Protein AF-A0A830FLG9-F1 (afdb_monomer_lite)

Organism: NCBI:txid1383812

Sequence (168 aa):
MTGTQNTTETTDESDDSVTLVVNLETLLSAMRRNARDKDTRQNYRLRFSRPLEGRVTASLHVHQQDTYWPNPATDPFTLVPEQLIEDDPSVLTEYPEPRQVRKAAKEVDGVEALDDVSDETLNECWDVHIEVWEGAVRKALKPEVDIHERSHGPNVKPRILPVEYTSE

Secondary structure (DSSP, 8-state):
------------------EEEEEHHHHHHHHHHHHHTTTSSEEEEEEEPSS--SEEE-EEEEEETT-----TTTSPEEE-GGGGB-SS--GGGSPPPHHHHHHHHHHHHT-SSGGG--HHHHHHHHHHHHHHHHHHHHHTB-SEEEE--S--STT---EEEEEEEE--

InterPro domains:
  IPR058322 Domain of unknown function DUF8009 [PF26033] (9-161)

Structure (mmCIF, N/CA/C/O backbone):
data_AF-A0A830FLG9-F1
#
_entry.id   AF-A0A830FLG9-F1
#
loop_
_atom_site.group_PDB
_atom_site.id
_atom_site.type_symbol
_atom_site.label_atom_id
_atom_site.label_alt_id
_atom_site.label_comp_id
_atom_site.label_asym_id
_atom_site.label_entity_id
_atom_site.label_seq_id
_atom_site.pdbx_PDB_ins_code
_atom_site.Cartn_x
_atom_site.Cartn_y
_atom_site.Cartn_z
_atom_site.occupancy
_atom_site.B_iso_or_equiv
_atom_site.auth_seq_id
_atom_site.auth_comp_id
_atom_site.auth_asym_id
_atom_site.auth_atom_id
_atom_site.pdbx_PDB_model_num
ATOM 1 N N . MET A 1 1 ? 13.234 -39.240 -50.574 1.00 39.72 1 MET A N 1
ATOM 2 C CA . MET A 1 1 ? 13.431 -37.796 -50.806 1.00 39.7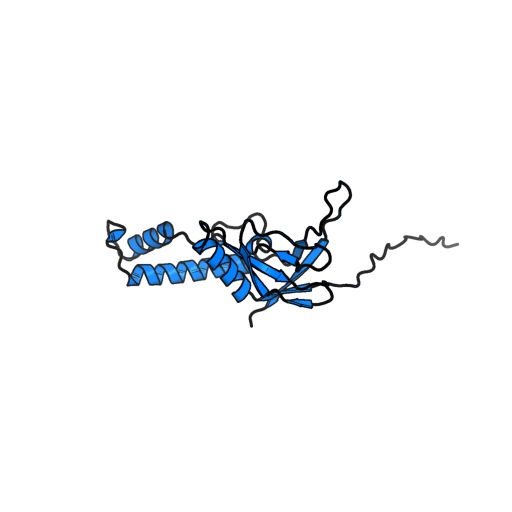2 1 MET A CA 1
ATOM 3 C C . MET A 1 1 ? 12.591 -37.064 -49.781 1.00 39.72 1 MET A C 1
ATOM 5 O O . MET A 1 1 ? 11.375 -37.035 -49.891 1.00 39.72 1 MET A O 1
ATOM 9 N N . THR A 1 2 ? 13.248 -36.644 -48.709 1.00 39.28 2 THR A N 1
ATOM 10 C CA . THR A 1 2 ? 12.700 -35.970 -47.532 1.00 39.28 2 THR A CA 1
ATOM 11 C C . THR A 1 2 ? 12.568 -34.480 -47.837 1.00 39.28 2 THR A C 1
ATOM 13 O O . THR A 1 2 ? 13.569 -33.813 -48.079 1.00 39.28 2 THR A O 1
ATOM 16 N N . GLY A 1 3 ? 11.332 -33.982 -47.897 1.00 36.25 3 GLY A N 1
ATOM 17 C CA . GLY A 1 3 ? 11.028 -32.563 -48.070 1.00 36.25 3 GLY A CA 1
ATOM 18 C C . GLY A 1 3 ? 10.879 -31.895 -46.709 1.00 36.25 3 GLY A C 1
ATOM 19 O O . GLY A 1 3 ? 9.900 -32.134 -46.010 1.00 36.25 3 GLY A O 1
ATOM 20 N N . THR A 1 4 ? 11.885 -31.111 -46.340 1.00 35.94 4 THR A N 1
ATOM 21 C CA . THR A 1 4 ? 11.994 -30.335 -45.103 1.00 35.94 4 THR A CA 1
ATOM 22 C C . THR A 1 4 ? 10.877 -29.293 -45.005 1.00 35.94 4 THR A C 1
ATOM 24 O O . THR A 1 4 ? 10.691 -28.485 -45.914 1.00 35.94 4 THR A O 1
ATOM 27 N N . GLN A 1 5 ? 10.141 -29.312 -43.894 1.00 39.09 5 GLN A N 1
ATOM 28 C CA . GLN A 1 5 ? 9.237 -28.238 -43.491 1.00 39.09 5 GLN A CA 1
ATOM 29 C C . GLN A 1 5 ? 10.084 -27.061 -42.993 1.00 39.09 5 GLN A C 1
ATOM 31 O O . GLN A 1 5 ? 10.724 -27.163 -41.951 1.00 39.09 5 GLN A O 1
ATOM 36 N N . ASN A 1 6 ? 10.094 -25.949 -43.729 1.00 37.31 6 ASN A N 1
ATOM 37 C CA . ASN A 1 6 ? 10.540 -24.665 -43.192 1.00 37.31 6 ASN A CA 1
ATOM 38 C C . ASN A 1 6 ? 9.375 -24.059 -42.406 1.00 37.31 6 ASN A C 1
ATOM 40 O O . ASN A 1 6 ? 8.604 -23.264 -42.941 1.00 37.31 6 ASN A O 1
ATOM 44 N N . THR A 1 7 ? 9.228 -24.461 -41.147 1.00 38.00 7 THR A N 1
ATOM 45 C CA . THR A 1 7 ? 8.481 -23.661 -40.177 1.00 38.00 7 THR A CA 1
ATOM 46 C C . THR A 1 7 ? 9.446 -22.592 -39.697 1.00 38.00 7 THR A C 1
ATOM 48 O O . THR A 1 7 ? 10.397 -22.884 -38.979 1.00 38.00 7 THR A O 1
ATOM 51 N N . THR A 1 8 ? 9.260 -21.368 -40.176 1.00 38.75 8 THR A N 1
ATOM 52 C CA . THR A 1 8 ? 9.955 -20.198 -39.648 1.00 38.75 8 THR A CA 1
ATOM 53 C C . THR A 1 8 ? 9.467 -19.997 -38.217 1.00 38.75 8 THR A C 1
ATOM 55 O O . THR A 1 8 ? 8.377 -19.475 -37.997 1.00 38.75 8 THR A O 1
ATOM 58 N N . GLU A 1 9 ? 10.240 -20.491 -37.251 1.00 35.03 9 GLU A N 1
ATOM 59 C CA . GLU A 1 9 ? 10.195 -20.011 -35.875 1.00 35.03 9 GLU A CA 1
ATOM 60 C C . GLU A 1 9 ? 10.535 -18.522 -35.927 1.00 35.03 9 GLU A C 1
ATOM 62 O O . GLU A 1 9 ? 11.671 -18.129 -36.192 1.00 35.03 9 GLU A O 1
ATOM 67 N N . THR A 1 10 ? 9.519 -17.680 -35.768 1.00 36.19 10 THR A N 1
ATOM 68 C CA . THR A 1 10 ? 9.722 -16.264 -35.491 1.00 36.19 10 THR A CA 1
ATOM 69 C C . THR A 1 10 ? 10.224 -16.181 -34.057 1.00 36.19 10 THR A C 1
ATOM 71 O O . THR A 1 10 ? 9.436 -16.133 -33.116 1.00 36.19 10 THR A O 1
ATOM 74 N N . THR A 1 11 ? 11.540 -16.251 -33.892 1.00 38.00 11 THR A N 1
ATOM 75 C CA . THR A 1 11 ? 12.218 -15.854 -32.663 1.00 38.00 11 THR A CA 1
ATOM 76 C C . THR A 1 11 ? 11.920 -14.370 -32.460 1.00 38.00 11 THR A C 1
ATOM 78 O O . THR A 1 11 ? 12.497 -13.526 -33.141 1.00 38.00 11 THR A O 1
ATOM 81 N N . ASP A 1 12 ? 10.960 -14.053 -31.591 1.00 40.22 12 ASP A N 1
ATOM 82 C CA . ASP A 1 12 ? 10.846 -12.721 -30.998 1.00 40.22 12 ASP A CA 1
ATOM 83 C C . ASP A 1 12 ? 12.095 -12.582 -30.113 1.00 40.22 12 ASP A C 1
ATOM 85 O O . ASP A 1 12 ? 12.176 -13.152 -29.025 1.00 40.22 12 ASP A O 1
ATOM 89 N N . GLU A 1 13 ? 13.138 -11.965 -30.669 1.00 40.88 13 GLU A N 1
ATOM 90 C CA . GLU A 1 13 ? 14.384 -11.642 -29.980 1.00 40.88 13 GLU A CA 1
ATOM 91 C C . GLU A 1 13 ? 14.054 -10.775 -28.756 1.00 40.88 13 GLU A C 1
ATOM 93 O O . GLU A 1 13 ? 13.832 -9.570 -28.860 1.00 40.88 13 GLU A O 1
ATOM 98 N N . SER A 1 14 ? 14.003 -11.375 -27.570 1.00 50.44 14 SER A N 1
ATOM 99 C CA . SER A 1 14 ? 14.165 -10.617 -26.336 1.00 50.44 14 SER A CA 1
ATOM 100 C C . SER A 1 14 ? 15.623 -10.172 -26.246 1.00 50.44 14 SER A C 1
ATOM 102 O O . SER A 1 14 ? 16.480 -11.050 -26.241 1.00 50.44 14 SER A O 1
ATOM 104 N N . ASP A 1 15 ? 15.917 -8.874 -26.130 1.00 48.62 15 ASP A N 1
ATOM 105 C CA . ASP A 1 15 ? 16.954 -8.416 -25.185 1.00 48.62 15 ASP A CA 1
ATOM 106 C C . ASP A 1 15 ? 17.040 -6.887 -25.062 1.00 48.62 15 ASP A C 1
ATOM 108 O O . ASP A 1 15 ? 17.900 -6.214 -25.616 1.00 48.62 15 ASP A O 1
ATOM 112 N N . ASP A 1 16 ? 16.103 -6.351 -24.288 1.00 53.25 16 ASP A N 1
ATOM 113 C CA . ASP A 1 16 ? 16.429 -5.533 -23.119 1.00 53.25 16 ASP A CA 1
ATOM 114 C C . ASP A 1 16 ? 15.398 -5.966 -22.074 1.00 53.25 16 ASP A C 1
ATOM 116 O O . ASP A 1 16 ? 14.300 -5.405 -21.995 1.00 53.25 16 ASP A O 1
ATOM 120 N N . SER A 1 17 ? 15.661 -7.073 -21.367 1.00 74.12 17 SER A N 1
ATOM 121 C CA . SER A 1 17 ? 14.707 -7.663 -20.417 1.00 74.12 17 SER A CA 1
ATOM 122 C C . SER A 1 17 ? 14.566 -6.763 -19.184 1.00 74.12 17 SER A C 1
ATOM 124 O O . SER A 1 17 ? 15.168 -6.990 -18.131 1.00 74.12 17 SER A O 1
ATOM 126 N N . VAL A 1 18 ? 13.809 -5.680 -19.333 1.00 88.25 18 VAL A N 1
ATOM 127 C CA . VAL A 1 18 ? 13.531 -4.746 -18.250 1.00 88.25 18 VAL A CA 1
ATOM 128 C C . VAL A 1 18 ? 12.740 -5.476 -17.179 1.00 88.25 18 VAL A C 1
ATOM 130 O O . VAL A 1 18 ? 11.668 -6.002 -17.454 1.00 88.25 18 VAL A O 1
ATOM 133 N N . THR A 1 19 ? 13.245 -5.466 -15.953 1.00 92.00 19 THR A N 1
ATOM 134 C CA . THR A 1 19 ? 12.525 -5.915 -14.761 1.00 92.00 19 THR A CA 1
ATOM 135 C C . THR A 1 19 ? 12.321 -4.723 -13.845 1.00 92.00 19 THR A C 1
ATOM 137 O O . THR A 1 19 ? 13.285 -4.062 -13.447 1.00 92.00 19 THR A O 1
ATOM 140 N N . LEU A 1 20 ? 11.067 -4.436 -13.509 1.00 92.88 20 LEU A N 1
ATOM 141 C CA . LEU A 1 20 ? 10.732 -3.393 -12.549 1.00 92.88 20 LEU A CA 1
ATOM 142 C C . LEU A 1 20 ? 10.885 -3.961 -11.140 1.00 92.88 20 LEU A C 1
ATOM 144 O O . LEU A 1 20 ? 10.172 -4.881 -10.762 1.00 92.88 20 LEU A O 1
ATOM 148 N N . VAL A 1 21 ? 11.808 -3.419 -10.354 1.00 95.06 21 VAL A N 1
ATOM 149 C 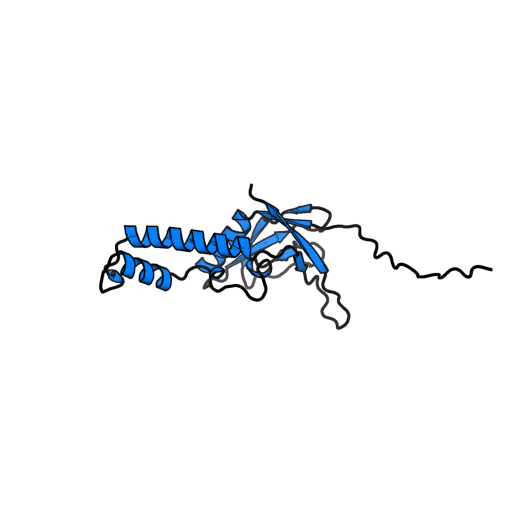CA . VAL A 1 21 ? 12.035 -3.857 -8.973 1.00 95.06 21 VAL A CA 1
ATOM 150 C C . VAL A 1 21 ? 11.263 -2.937 -8.035 1.00 95.06 21 VAL A C 1
ATOM 152 O O . VAL A 1 21 ? 11.497 -1.730 -8.010 1.00 95.06 21 VAL A O 1
ATOM 155 N N . VAL A 1 22 ? 10.337 -3.485 -7.256 1.00 95.69 22 VAL A N 1
ATOM 156 C CA . VAL A 1 22 ? 9.471 -2.732 -6.343 1.00 95.69 22 VAL A CA 1
ATOM 157 C C . VAL A 1 22 ? 9.688 -3.224 -4.919 1.00 95.69 22 VAL A C 1
ATOM 159 O O . VAL A 1 22 ? 9.376 -4.362 -4.583 1.00 95.69 22 VAL A O 1
ATOM 162 N N . ASN A 1 23 ? 10.184 -2.342 -4.053 1.00 95.06 23 ASN A N 1
ATOM 163 C CA . ASN A 1 23 ? 10.230 -2.611 -2.620 1.00 95.06 23 ASN A CA 1
ATOM 164 C C . ASN A 1 23 ? 8.794 -2.601 -2.051 1.00 95.06 23 ASN A C 1
ATOM 166 O O . ASN A 1 23 ? 8.048 -1.634 -2.245 1.00 95.06 23 ASN A O 1
ATOM 170 N N . LEU A 1 24 ? 8.410 -3.672 -1.350 1.00 94.94 24 LEU A N 1
ATOM 171 C CA . LEU A 1 24 ? 7.059 -3.855 -0.809 1.00 94.94 24 LEU A CA 1
ATOM 172 C C . LEU A 1 24 ? 6.672 -2.772 0.201 1.00 94.94 24 LEU A C 1
ATOM 174 O O . LEU A 1 24 ? 5.565 -2.243 0.137 1.00 94.94 24 LEU A O 1
ATOM 178 N N . GLU A 1 25 ? 7.585 -2.382 1.086 1.00 94.19 25 GLU A N 1
ATOM 179 C CA . GLU A 1 25 ? 7.338 -1.318 2.064 1.00 94.19 25 GLU A CA 1
ATOM 180 C C . GLU A 1 25 ? 7.133 0.037 1.385 1.00 94.19 25 GLU A C 1
ATOM 182 O O . GLU A 1 25 ? 6.305 0.844 1.815 1.00 94.19 25 GLU A O 1
ATOM 187 N N . THR A 1 26 ? 7.829 0.280 0.273 1.00 94.12 26 THR A N 1
ATOM 188 C CA . THR A 1 26 ? 7.625 1.475 -0.556 1.00 94.12 26 THR A CA 1
ATOM 189 C C . THR A 1 26 ? 6.245 1.469 -1.211 1.00 94.12 26 THR A C 1
ATOM 191 O O . THR A 1 26 ? 5.561 2.496 -1.190 1.00 94.12 26 THR A O 1
ATOM 194 N N . LEU A 1 27 ? 5.814 0.325 -1.750 1.00 94.94 27 LEU A N 1
ATOM 195 C CA . LEU A 1 27 ? 4.481 0.151 -2.328 1.00 94.94 27 LEU A CA 1
ATOM 196 C C . LEU A 1 27 ? 3.379 0.387 -1.285 1.00 94.94 27 LEU A C 1
ATOM 198 O O . LEU A 1 27 ? 2.514 1.243 -1.483 1.00 94.94 27 LEU A O 1
ATOM 202 N N . LEU A 1 28 ? 3.448 -0.314 -0.151 1.00 94.69 28 LEU A N 1
ATOM 203 C CA . LEU A 1 28 ? 2.484 -0.195 0.944 1.00 94.69 28 LEU A CA 1
ATOM 204 C C . LEU A 1 28 ? 2.458 1.227 1.511 1.00 94.69 28 LEU A C 1
ATOM 206 O O . LEU A 1 28 ? 1.388 1.785 1.756 1.00 94.69 28 LEU A O 1
ATOM 210 N N . SER A 1 29 ? 3.623 1.863 1.656 1.00 93.75 29 SER A N 1
ATOM 211 C CA . SER A 1 29 ? 3.718 3.264 2.074 1.00 93.75 29 SER A CA 1
ATOM 212 C C . SER A 1 29 ? 3.056 4.219 1.082 1.00 93.75 29 SER A C 1
ATOM 214 O O . SER A 1 29 ? 2.414 5.180 1.508 1.00 93.75 29 SER A O 1
ATOM 216 N N . ALA A 1 30 ? 3.192 3.982 -0.225 1.00 93.44 30 ALA A N 1
ATOM 217 C CA . ALA A 1 30 ? 2.531 4.792 -1.244 1.00 93.44 30 ALA A CA 1
ATOM 218 C C . ALA A 1 30 ? 1.006 4.667 -1.143 1.00 93.44 30 ALA A C 1
ATOM 220 O O . ALA A 1 30 ? 0.323 5.686 -1.053 1.00 93.44 30 ALA A O 1
ATOM 221 N N . MET A 1 31 ? 0.488 3.437 -1.065 1.00 94.38 31 MET A N 1
ATOM 222 C CA . MET A 1 31 ? -0.951 3.176 -0.934 1.00 94.38 31 MET A CA 1
ATOM 223 C C . MET A 1 31 ? -1.533 3.777 0.353 1.00 94.38 31 MET A C 1
ATOM 225 O O . MET A 1 31 ? -2.543 4.476 0.305 1.00 94.38 31 MET A O 1
ATOM 229 N N . ARG A 1 32 ? -0.854 3.607 1.499 1.00 93.19 32 ARG A N 1
ATOM 230 C CA . ARG A 1 32 ? -1.233 4.235 2.781 1.00 93.19 32 ARG A CA 1
ATOM 231 C C . ARG A 1 32 ? -1.382 5.744 2.661 1.00 93.19 32 ARG A C 1
ATOM 233 O O . ARG A 1 32 ? -2.352 6.328 3.140 1.00 93.19 32 ARG A O 1
ATOM 240 N N . ARG A 1 33 ? -0.393 6.392 2.045 1.00 92.12 33 ARG A N 1
ATOM 241 C CA . ARG A 1 33 ? -0.384 7.848 1.903 1.00 92.12 33 ARG A CA 1
ATOM 242 C C . ARG A 1 33 ? -1.430 8.322 0.900 1.00 92.12 33 ARG A C 1
ATOM 244 O O . ARG A 1 33 ? -2.064 9.331 1.172 1.00 92.12 33 ARG A O 1
ATOM 251 N N . ASN A 1 34 ? -1.669 7.579 -0.181 1.00 91.31 34 ASN A N 1
ATOM 252 C CA . ASN A 1 34 ? -2.771 7.850 -1.108 1.00 91.31 34 ASN A CA 1
ATOM 253 C C . ASN A 1 34 ? -4.130 7.776 -0.407 1.00 91.31 34 ASN A C 1
ATOM 255 O O . ASN A 1 34 ? -4.950 8.668 -0.586 1.00 91.31 34 ASN A O 1
ATOM 259 N N . ALA A 1 35 ? -4.354 6.767 0.437 1.00 90.06 35 ALA A N 1
ATOM 260 C CA . ALA A 1 35 ? -5.594 6.648 1.197 1.00 90.06 35 ALA A CA 1
ATOM 261 C C . ALA A 1 35 ? -5.765 7.780 2.226 1.00 90.06 35 ALA A C 1
ATOM 263 O O . ALA A 1 35 ? -6.854 8.342 2.355 1.00 90.06 35 ALA A O 1
ATOM 264 N N . ARG A 1 36 ? -4.687 8.148 2.934 1.00 88.69 36 ARG A N 1
ATOM 265 C CA . ARG A 1 36 ? -4.688 9.251 3.911 1.00 88.69 36 ARG A CA 1
ATOM 266 C C . ARG A 1 36 ? -4.921 10.610 3.252 1.00 88.69 36 ARG A C 1
ATOM 268 O O . ARG A 1 36 ? -5.683 11.421 3.767 1.00 88.69 36 ARG A O 1
ATOM 275 N N . ASP A 1 37 ? -4.260 10.845 2.125 1.00 88.50 37 ASP A N 1
ATOM 276 C CA . ASP A 1 37 ? -4.214 12.134 1.443 1.00 88.50 37 ASP A CA 1
ATOM 277 C C . ASP A 1 37 ? -5.185 12.167 0.239 1.00 88.50 37 ASP A C 1
ATOM 279 O O . ASP A 1 37 ? -5.032 13.007 -0.649 1.00 88.50 37 ASP A O 1
ATOM 283 N N . LYS A 1 38 ? -6.203 11.287 0.215 1.00 85.19 38 LYS A N 1
ATOM 284 C CA . LYS A 1 38 ? -7.146 11.095 -0.909 1.00 85.19 38 LYS A CA 1
ATOM 285 C C . LYS A 1 38 ? -7.894 12.360 -1.337 1.00 85.19 38 LYS A C 1
ATOM 287 O O . LYS A 1 38 ? -8.230 12.516 -2.506 1.00 85.19 38 LYS A O 1
ATOM 292 N N . ASP A 1 39 ? -8.134 13.266 -0.389 1.00 86.06 39 ASP A N 1
ATOM 293 C CA . ASP A 1 39 ? -8.832 14.539 -0.609 1.00 86.06 39 ASP A CA 1
ATOM 294 C C . ASP A 1 39 ? -7.861 15.690 -0.940 1.00 86.06 39 ASP A C 1
ATOM 296 O O . ASP A 1 39 ? -8.259 16.845 -1.110 1.00 86.06 39 ASP A O 1
ATOM 300 N N . THR A 1 40 ? -6.563 15.396 -1.017 1.00 84.81 40 THR A N 1
ATOM 301 C CA . THR A 1 40 ? -5.529 16.361 -1.382 1.00 84.81 40 THR A CA 1
ATOM 302 C C . THR A 1 40 ? -5.211 16.284 -2.874 1.00 84.81 40 THR A C 1
ATOM 304 O O . THR A 1 40 ? -5.507 15.317 -3.568 1.00 84.81 40 THR A O 1
ATOM 307 N N . ARG A 1 41 ? -4.51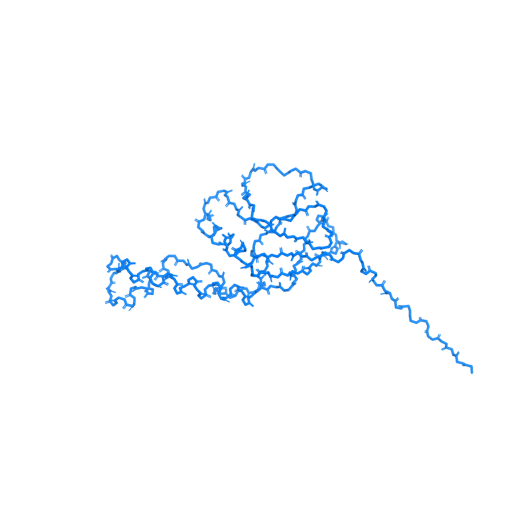9 17.306 -3.386 1.00 79.75 41 ARG A N 1
ATOM 308 C CA . ARG A 1 41 ? -3.958 17.291 -4.748 1.00 79.75 41 ARG A CA 1
ATOM 309 C C . ARG A 1 41 ? -2.639 16.514 -4.853 1.00 79.75 41 ARG A C 1
ATOM 311 O O . ARG A 1 41 ? -1.947 16.635 -5.864 1.00 79.75 41 ARG A O 1
ATOM 318 N N . GLN A 1 42 ? -2.246 15.768 -3.822 1.00 83.25 42 GLN A N 1
ATOM 319 C CA . GLN A 1 42 ? -1.004 14.999 -3.790 1.00 83.25 42 GLN A CA 1
ATOM 320 C C . GLN A 1 42 ? -1.300 13.520 -4.027 1.00 83.25 42 GLN A C 1
ATOM 322 O O . GLN A 1 42 ? -2.200 12.954 -3.425 1.00 83.25 42 GLN A O 1
ATOM 327 N N . ASN A 1 43 ? -0.531 12.899 -4.917 1.00 86.12 43 ASN A N 1
ATOM 328 C CA . ASN A 1 43 ? -0.606 11.471 -5.202 1.00 86.12 43 ASN A CA 1
ATOM 329 C C . ASN A 1 43 ? 0.793 10.873 -5.112 1.00 86.12 43 ASN A C 1
ATOM 331 O O . ASN A 1 43 ? 1.737 11.383 -5.711 1.00 86.12 43 ASN A O 1
ATOM 335 N N . TYR A 1 44 ? 0.931 9.774 -4.396 1.00 90.62 44 TYR A N 1
ATOM 336 C CA . TYR A 1 44 ? 2.173 9.042 -4.240 1.00 90.62 44 TYR A CA 1
ATOM 337 C C . TYR A 1 44 ? 2.244 7.963 -5.319 1.00 90.62 44 TYR A C 1
ATOM 339 O O . TYR A 1 44 ? 1.336 7.146 -5.479 1.00 90.62 44 TYR A O 1
ATOM 347 N N . ARG A 1 45 ? 3.322 8.001 -6.099 1.00 91.38 45 ARG A N 1
ATOM 348 C CA . ARG A 1 45 ? 3.563 7.134 -7.254 1.00 91.38 45 ARG A CA 1
ATOM 349 C C . ARG A 1 45 ? 4.896 6.416 -7.124 1.00 91.38 45 ARG A C 1
ATOM 351 O O . ARG A 1 45 ? 5.815 6.910 -6.470 1.00 91.38 45 ARG A O 1
ATOM 358 N N . LEU A 1 46 ? 5.009 5.282 -7.802 1.00 91.88 46 LEU A N 1
ATOM 359 C CA . LEU A 1 46 ? 6.263 4.557 -7.962 1.00 91.88 46 LEU A CA 1
ATOM 360 C C . LEU A 1 46 ? 6.994 5.106 -9.180 1.00 91.88 46 LEU A C 1
ATOM 362 O O . LEU A 1 46 ? 6.471 5.051 -10.288 1.00 91.88 46 LEU A O 1
ATOM 366 N N . ARG A 1 47 ? 8.182 5.670 -8.976 1.00 91.00 47 ARG A N 1
ATOM 367 C CA . ARG A 1 47 ? 8.994 6.295 -10.021 1.00 91.00 47 ARG A CA 1
ATOM 368 C C . ARG A 1 47 ? 10.179 5.414 -10.389 1.00 91.00 47 ARG A C 1
ATOM 370 O O . ARG A 1 47 ? 10.989 5.084 -9.527 1.00 91.00 47 ARG A O 1
ATOM 377 N N . PHE A 1 48 ? 10.320 5.153 -11.680 1.00 89.00 48 PHE A N 1
ATOM 378 C CA . PHE A 1 48 ? 11.411 4.414 -12.301 1.00 89.00 48 PHE A CA 1
ATOM 379 C C . PHE A 1 48 ? 12.235 5.366 -13.169 1.00 89.00 48 PHE A C 1
ATOM 381 O O . PHE A 1 48 ? 11.697 6.110 -13.997 1.00 89.00 48 PHE A O 1
ATOM 388 N N . SER A 1 49 ? 13.546 5.377 -12.959 1.00 84.94 49 SER A N 1
ATOM 389 C CA . SER A 1 49 ? 14.462 6.202 -13.750 1.00 84.94 49 SER A CA 1
ATOM 390 C C . SER A 1 49 ? 14.568 5.673 -15.182 1.00 84.94 49 SER A C 1
ATOM 392 O O . SER A 1 49 ? 14.533 4.467 -15.401 1.00 84.94 49 SER A O 1
ATOM 394 N N . ARG A 1 50 ? 14.687 6.583 -16.154 1.00 80.62 50 ARG A N 1
ATOM 395 C CA . ARG A 1 50 ? 14.991 6.255 -17.555 1.00 80.62 50 ARG A CA 1
ATOM 396 C C . ARG A 1 50 ? 16.511 6.281 -17.795 1.00 80.62 50 ARG A C 1
ATOM 398 O O . ARG A 1 50 ? 17.191 7.045 -17.104 1.00 80.62 50 ARG A O 1
ATOM 405 N N . PRO A 1 51 ? 17.021 5.553 -18.807 1.00 80.19 51 PRO A N 1
ATOM 406 C CA . PRO A 1 51 ? 16.309 4.585 -19.654 1.00 80.19 51 PRO A CA 1
ATOM 407 C C . PRO A 1 51 ? 15.880 3.338 -18.865 1.00 80.19 51 PRO A C 1
ATOM 409 O O . PRO A 1 51 ? 16.426 3.049 -17.805 1.00 80.19 51 PRO A O 1
ATOM 412 N N . LEU A 1 52 ? 14.843 2.645 -19.348 1.00 81.44 52 LEU A N 1
ATOM 413 C CA . LEU A 1 52 ? 14.426 1.373 -18.758 1.00 81.44 52 LEU A CA 1
ATOM 414 C C . LEU A 1 52 ? 15.278 0.267 -19.381 1.00 81.44 52 LEU A C 1
ATOM 416 O O . LEU A 1 52 ? 14.968 -0.178 -20.482 1.00 81.44 52 LEU A O 1
ATOM 420 N N . GLU A 1 53 ? 16.339 -0.130 -18.684 1.00 83.56 53 GLU A N 1
ATOM 421 C CA . GLU A 1 53 ? 17.304 -1.151 -19.107 1.00 83.56 53 GLU A CA 1
ATOM 422 C C . GLU A 1 53 ? 17.645 -2.043 -17.904 1.00 83.56 53 GLU A C 1
ATOM 424 O O . GLU A 1 53 ? 17.878 -1.550 -16.796 1.00 83.56 53 GLU A O 1
ATOM 429 N N . GLY A 1 54 ? 17.652 -3.364 -18.097 1.00 88.00 54 GLY A N 1
ATOM 430 C CA . GLY A 1 54 ? 17.939 -4.325 -17.029 1.00 88.00 54 GLY A CA 1
ATOM 431 C C . GLY A 1 54 ? 16.988 -4.211 -15.828 1.00 88.00 54 GLY A C 1
ATOM 432 O O . GLY A 1 54 ? 15.770 -4.226 -15.974 1.00 88.00 54 GLY A O 1
ATOM 433 N N . ARG A 1 55 ? 17.531 -4.127 -14.609 1.00 91.25 55 ARG A N 1
ATOM 434 C CA . ARG A 1 55 ? 16.740 -4.052 -13.367 1.00 91.25 55 ARG A CA 1
ATOM 435 C C . ARG A 1 55 ? 16.585 -2.604 -12.922 1.00 91.25 55 ARG A C 1
ATOM 437 O O . ARG A 1 55 ? 17.574 -1.965 -12.568 1.00 91.25 55 ARG A O 1
ATOM 444 N N . VAL A 1 56 ? 15.352 -2.107 -12.879 1.00 90.94 56 VAL A N 1
ATOM 445 C CA . VAL A 1 56 ? 15.067 -0.711 -12.527 1.00 90.94 56 VAL A CA 1
ATOM 446 C C . VAL A 1 56 ? 14.257 -0.648 -11.243 1.00 90.94 56 VAL A C 1
ATOM 448 O O . VAL A 1 56 ? 13.096 -1.049 -11.211 1.00 90.94 56 VAL A O 1
ATOM 451 N N . THR A 1 57 ? 14.862 -0.115 -10.184 1.00 92.06 57 THR A N 1
ATOM 452 C CA . THR A 1 57 ? 14.218 -0.003 -8.873 1.00 92.06 57 THR A CA 1
ATOM 453 C C . THR A 1 57 ? 13.296 1.208 -8.792 1.00 92.06 57 THR A C 1
ATOM 455 O O . THR A 1 57 ? 13.668 2.325 -9.164 1.00 92.06 57 THR A O 1
ATOM 458 N N . ALA A 1 58 ? 12.092 0.987 -8.275 1.00 92.38 58 ALA A N 1
ATOM 459 C CA . ALA A 1 58 ? 11.128 2.030 -7.981 1.00 92.38 58 ALA A CA 1
ATOM 460 C C . ALA A 1 58 ? 11.557 2.861 -6.767 1.00 92.38 58 ALA A C 1
ATOM 462 O O . ALA A 1 58 ? 12.045 2.349 -5.763 1.00 92.38 58 ALA A O 1
ATOM 463 N N . SER A 1 59 ? 11.282 4.159 -6.837 1.00 90.25 59 SER A N 1
ATOM 464 C CA . SER A 1 59 ? 11.381 5.092 -5.715 1.00 90.25 59 SER A CA 1
ATOM 465 C C . SER A 1 59 ? 10.032 5.756 -5.457 1.00 90.25 59 SER A C 1
ATOM 467 O O . SER A 1 59 ? 9.235 5.943 -6.379 1.00 90.25 59 SER A O 1
ATOM 469 N N . LEU A 1 60 ? 9.763 6.129 -4.205 1.00 89.88 60 LEU A N 1
ATOM 470 C CA . LEU A 1 60 ? 8.550 6.867 -3.864 1.00 89.88 60 LEU A CA 1
ATOM 471 C C . LEU A 1 60 ? 8.635 8.297 -4.405 1.00 89.88 60 LEU A C 1
ATOM 473 O O . LEU A 1 60 ? 9.554 9.044 -4.069 1.00 89.88 60 LEU A O 1
ATOM 477 N N . HIS A 1 61 ? 7.651 8.704 -5.197 1.00 88.62 61 HIS A N 1
ATOM 478 C CA . HIS A 1 61 ? 7.569 10.049 -5.750 1.00 88.62 61 HIS A CA 1
ATOM 479 C C . HIS A 1 61 ? 6.224 10.697 -5.430 1.00 88.62 61 HIS A C 1
ATOM 481 O O . HIS A 1 61 ? 5.174 10.081 -5.592 1.00 88.62 61 HIS A O 1
ATOM 487 N N . VAL A 1 62 ? 6.259 11.959 -4.999 1.00 86.06 62 VAL A N 1
ATOM 488 C CA . VAL A 1 62 ? 5.055 12.762 -4.768 1.00 86.06 62 VAL A CA 1
ATOM 489 C C . VAL A 1 62 ? 4.726 13.524 -6.041 1.00 86.06 62 VAL A C 1
ATOM 491 O O . VAL A 1 62 ? 5.478 14.398 -6.468 1.00 86.06 62 VAL A O 1
ATOM 494 N N . HIS A 1 63 ? 3.587 13.194 -6.628 1.00 80.62 63 HIS A N 1
ATOM 495 C CA . HIS A 1 63 ? 3.006 13.879 -7.763 1.00 80.62 63 HIS A CA 1
ATOM 496 C C . HIS A 1 63 ? 1.969 14.901 -7.291 1.00 80.62 63 HIS A C 1
ATOM 498 O O . HIS A 1 63 ? 0.991 14.543 -6.634 1.00 80.62 63 HIS A O 1
ATOM 504 N N . GLN A 1 64 ? 2.153 16.167 -7.658 1.00 76.94 64 GLN A N 1
ATOM 505 C CA . GLN A 1 64 ? 1.181 17.223 -7.394 1.00 76.94 64 GLN A CA 1
ATOM 506 C C . GLN A 1 64 ? 0.303 17.433 -8.632 1.00 76.94 64 GLN A C 1
ATOM 508 O O . GLN A 1 64 ? 0.810 17.720 -9.717 1.00 76.94 64 GLN A O 1
ATOM 513 N N . GLN A 1 65 ? -1.016 17.298 -8.480 1.00 66.88 65 GLN A N 1
ATOM 514 C CA . GLN A 1 65 ? -1.962 17.619 -9.552 1.00 66.88 65 GLN A CA 1
ATOM 515 C C . GLN A 1 65 ? -1.776 19.076 -10.005 1.00 66.88 65 GLN A C 1
ATOM 517 O O . GLN A 1 65 ? -1.435 19.943 -9.200 1.00 66.88 65 GLN A O 1
ATOM 522 N N . ASP A 1 66 ? -1.987 19.323 -11.298 1.00 63.75 66 ASP A N 1
ATOM 523 C CA . ASP A 1 66 ? -1.800 20.616 -11.978 1.00 63.75 66 ASP A CA 1
ATOM 524 C C . ASP A 1 66 ? -0.340 21.077 -12.163 1.00 63.75 66 ASP A C 1
ATOM 526 O O . ASP A 1 66 ? -0.100 22.203 -12.606 1.00 63.75 66 ASP A O 1
ATOM 530 N N . THR A 1 67 ? 0.652 20.221 -11.889 1.00 64.31 67 THR A N 1
ATOM 531 C CA . THR A 1 67 ? 2.045 20.490 -12.283 1.00 64.31 67 THR A CA 1
ATOM 532 C C . THR A 1 67 ? 2.324 19.983 -13.700 1.00 64.31 67 THR A C 1
ATOM 534 O O . THR A 1 67 ? 1.927 18.884 -14.085 1.00 64.31 67 THR A O 1
ATOM 537 N N . TYR A 1 68 ? 2.955 20.834 -14.517 1.00 54.00 68 TYR A N 1
ATOM 538 C CA . TYR A 1 68 ? 3.262 20.561 -15.924 1.00 54.00 68 TYR A CA 1
ATOM 539 C C . TYR A 1 68 ? 4.151 19.318 -16.072 1.00 54.00 68 TYR A C 1
ATOM 541 O O . TYR A 1 68 ? 5.161 19.201 -15.381 1.00 54.00 68 TYR A O 1
ATOM 549 N N . TRP A 1 69 ? 3.795 18.428 -17.003 1.00 51.12 69 TRP A N 1
ATOM 550 C CA . TRP A 1 69 ? 4.578 17.241 -17.360 1.00 51.12 69 TRP A CA 1
ATOM 551 C C . TRP A 1 69 ? 5.693 17.625 -18.349 1.00 51.12 69 TRP A C 1
ATOM 553 O O . TRP A 1 69 ? 5.369 18.050 -19.464 1.00 51.12 69 TRP A O 1
ATOM 563 N N . PRO A 1 70 ? 6.987 17.508 -17.994 1.00 55.91 70 PRO A N 1
ATOM 564 C CA . PRO A 1 70 ? 8.072 17.703 -18.946 1.00 55.91 70 PRO A CA 1
ATOM 565 C C . PRO A 1 70 ? 8.208 16.525 -19.941 1.00 55.91 70 PRO A C 1
ATOM 567 O O . PRO A 1 70 ? 7.287 15.738 -20.183 1.00 55.91 70 PRO A O 1
ATOM 570 N N . ASN A 1 71 ? 9.319 16.512 -20.675 1.00 50.25 71 ASN A N 1
ATOM 571 C CA . ASN A 1 71 ? 9.506 15.763 -21.910 1.00 50.25 71 ASN A CA 1
ATOM 572 C C . ASN A 1 71 ? 9.443 14.221 -21.723 1.00 50.25 71 ASN A C 1
ATOM 574 O O . ASN A 1 71 ? 10.305 13.664 -21.047 1.00 50.25 71 ASN A O 1
ATOM 578 N N . PRO A 1 72 ? 8.539 13.494 -22.420 1.00 55.53 72 PRO A N 1
ATOM 579 C CA . PRO A 1 72 ? 8.434 12.022 -22.391 1.00 55.53 72 PRO A CA 1
ATOM 580 C C . PRO A 1 72 ? 9.724 11.227 -22.511 1.00 55.53 72 PRO A C 1
ATOM 582 O O . PRO A 1 72 ? 9.807 10.126 -21.979 1.00 55.53 72 PRO A O 1
ATOM 585 N N . ALA A 1 73 ? 10.647 11.716 -23.339 1.00 53.03 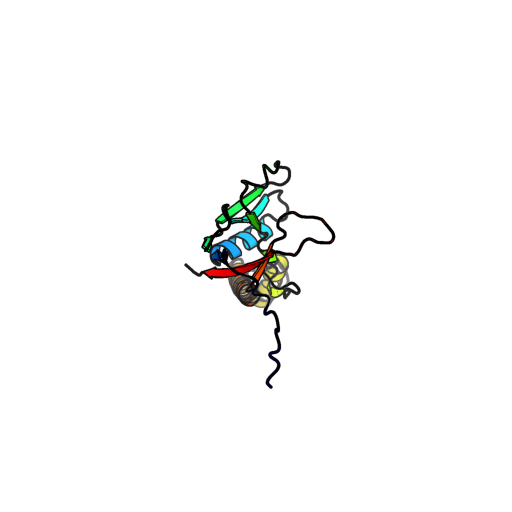73 ALA A N 1
ATOM 586 C CA . ALA A 1 73 ? 11.793 10.935 -23.781 1.00 53.03 73 ALA A CA 1
ATOM 587 C C . ALA A 1 73 ? 12.871 10.828 -22.695 1.00 53.03 73 ALA A C 1
ATOM 589 O O . ALA A 1 73 ? 13.653 9.884 -22.685 1.00 53.03 73 ALA A O 1
ATOM 590 N N . THR A 1 74 ? 12.907 11.799 -21.785 1.00 59.75 74 THR A N 1
ATOM 591 C CA . THR A 1 74 ? 13.892 11.899 -20.701 1.00 59.75 74 THR A CA 1
ATOM 592 C C . THR A 1 74 ? 13.267 11.701 -19.328 1.00 59.75 74 THR A C 1
ATOM 594 O O . THR A 1 74 ? 13.989 11.563 -18.341 1.00 59.75 74 THR A O 1
ATOM 597 N N . ASP A 1 75 ? 11.937 11.711 -19.251 1.00 71.25 75 ASP A N 1
ATOM 598 C CA . ASP A 1 75 ? 11.248 11.764 -17.978 1.00 71.25 75 ASP A CA 1
ATOM 599 C C . ASP A 1 75 ? 11.088 10.388 -17.326 1.00 71.25 75 ASP A C 1
ATOM 601 O O . ASP A 1 75 ? 10.835 9.384 -17.997 1.00 71.25 75 ASP A O 1
ATOM 605 N N . PRO A 1 76 ? 11.187 10.337 -15.992 1.00 75.38 76 PRO A N 1
ATOM 606 C CA . PRO A 1 76 ? 10.960 9.125 -15.227 1.00 75.38 76 PRO A CA 1
ATOM 607 C C . PRO A 1 76 ? 9.604 8.504 -15.549 1.00 75.38 76 PRO A C 1
ATOM 609 O O . PRO A 1 76 ? 8.579 9.186 -15.610 1.00 75.38 76 PRO A O 1
ATOM 612 N N . PHE A 1 77 ? 9.590 7.186 -15.692 1.00 83.25 77 PHE A N 1
ATOM 613 C CA . PHE A 1 77 ? 8.347 6.441 -15.775 1.00 83.25 77 PHE A CA 1
ATOM 614 C C . PHE A 1 77 ? 7.700 6.394 -14.385 1.00 83.25 77 PHE A C 1
ATOM 616 O O . PHE A 1 77 ? 8.397 6.215 -13.387 1.00 83.25 77 PHE A O 1
ATOM 623 N N . THR A 1 78 ? 6.381 6.585 -14.294 1.00 87.50 78 THR A N 1
ATOM 624 C CA . THR A 1 78 ? 5.669 6.502 -13.010 1.00 87.50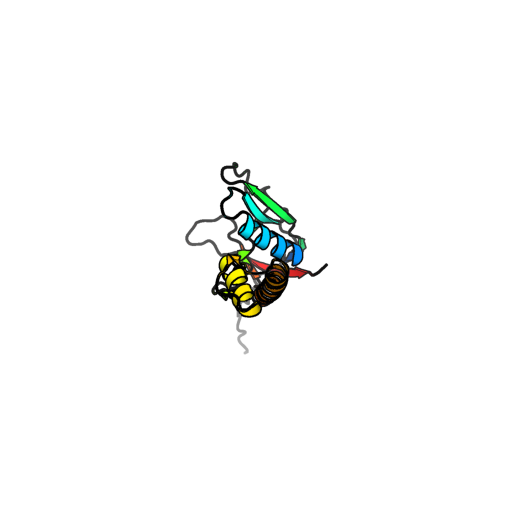 78 THR A CA 1
ATOM 625 C C . THR A 1 78 ? 4.479 5.566 -13.109 1.00 87.50 78 THR A C 1
ATOM 627 O O . THR A 1 78 ? 3.737 5.639 -14.085 1.00 87.50 78 THR A O 1
ATOM 630 N N . LEU A 1 79 ? 4.292 4.740 -12.083 1.00 88.75 79 LEU A N 1
ATOM 631 C CA . LEU A 1 79 ? 3.126 3.884 -11.898 1.00 88.75 79 LEU A CA 1
ATOM 632 C C . LEU A 1 79 ? 2.315 4.343 -10.694 1.00 88.75 79 LEU A C 1
ATOM 634 O O . LEU A 1 79 ? 2.858 4.783 -9.674 1.00 88.75 79 LEU A O 1
ATOM 638 N N . VAL A 1 80 ? 1.002 4.218 -10.827 1.00 89.62 80 VAL A N 1
ATOM 639 C CA . VAL A 1 80 ? 0.081 4.271 -9.697 1.00 89.62 80 VAL A CA 1
ATOM 640 C C . VAL A 1 80 ? 0.193 2.923 -8.960 1.00 89.62 80 VAL A C 1
ATOM 642 O O . VAL A 1 80 ? 0.116 1.892 -9.630 1.00 89.62 80 VAL A O 1
ATOM 645 N N . PRO A 1 81 ? 0.429 2.898 -7.632 1.00 92.00 81 PRO A N 1
ATOM 646 C CA . PRO A 1 81 ? 0.595 1.669 -6.844 1.00 92.00 81 PRO A CA 1
ATOM 647 C C . PRO A 1 81 ? -0.452 0.588 -7.130 1.00 92.00 81 PRO A C 1
ATOM 649 O O . PRO A 1 81 ? -0.121 -0.581 -7.294 1.00 92.00 81 PRO A O 1
ATOM 652 N N . GLU A 1 82 ? -1.705 1.006 -7.265 1.00 90.50 82 GLU A N 1
ATOM 653 C CA . GLU A 1 82 ? -2.873 0.159 -7.476 1.00 90.50 82 GLU A CA 1
ATOM 654 C C . GLU A 1 82 ? -2.822 -0.599 -8.817 1.00 90.50 82 GLU A C 1
ATOM 656 O O . GLU A 1 82 ? -3.437 -1.649 -8.944 1.00 90.50 82 GLU A O 1
ATOM 661 N N . GLN A 1 83 ? -2.035 -0.142 -9.804 1.00 90.81 83 GLN A N 1
ATOM 662 C CA . GLN A 1 83 ? -1.846 -0.863 -11.076 1.00 90.81 83 GLN A CA 1
ATOM 663 C C . GLN A 1 83 ? -1.089 -2.188 -10.911 1.00 90.81 83 GLN A C 1
ATOM 665 O O . GLN A 1 83 ? -1.148 -3.041 -11.797 1.00 90.81 83 GLN A O 1
ATOM 670 N N . LEU A 1 84 ? -0.366 -2.352 -9.799 1.00 92.62 84 LEU A N 1
ATOM 671 C CA . LEU A 1 84 ? 0.357 -3.577 -9.455 1.00 92.62 84 LEU A CA 1
ATOM 672 C C . LEU A 1 84 ? -0.530 -4.613 -8.749 1.00 92.62 84 LEU A C 1
ATOM 674 O O . LEU A 1 84 ? -0.048 -5.703 -8.450 1.00 92.62 84 LEU A O 1
ATOM 678 N N . ILE A 1 85 ? -1.795 -4.282 -8.485 1.00 92.19 85 ILE A N 1
ATOM 679 C CA . ILE A 1 85 ? -2.794 -5.169 -7.883 1.00 92.19 85 ILE A CA 1
ATOM 680 C C . ILE A 1 85 ? -3.663 -5.774 -8.990 1.00 92.19 85 ILE A C 1
ATOM 682 O O . ILE A 1 85 ? -3.895 -5.122 -10.011 1.00 92.19 85 ILE A O 1
ATOM 686 N N . GLU A 1 86 ? -4.104 -7.025 -8.814 1.00 88.00 86 GLU A N 1
ATOM 687 C CA . GLU A 1 86 ? -5.094 -7.720 -9.659 1.00 88.00 86 GLU A CA 1
ATOM 688 C C . GLU A 1 86 ? -6.289 -6.824 -10.048 1.00 88.00 86 GLU A C 1
ATOM 690 O O . GLU A 1 86 ? -6.728 -5.993 -9.259 1.00 88.00 86 GLU A O 1
ATOM 695 N N . ASP A 1 87 ? -6.804 -6.979 -11.279 1.00 74.00 87 ASP A N 1
ATOM 696 C CA . ASP A 1 87 ? 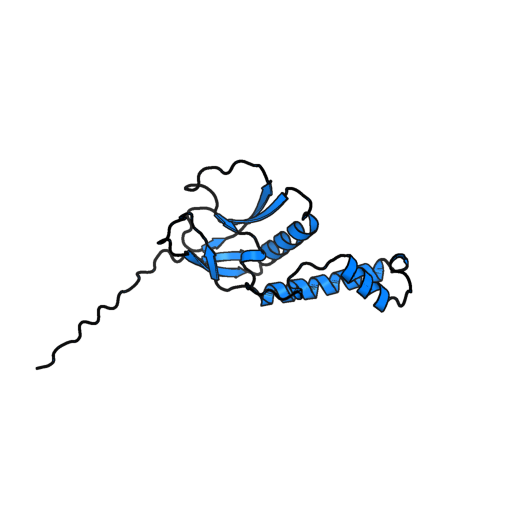-7.851 -6.101 -11.847 1.00 74.00 87 ASP A CA 1
ATOM 697 C C . ASP A 1 87 ? -9.234 -6.272 -11.199 1.00 74.00 87 ASP A C 1
ATOM 699 O O . ASP A 1 87 ? -10.070 -5.375 -11.299 1.00 74.00 87 ASP A O 1
ATOM 703 N N . ASP A 1 88 ? -9.464 -7.402 -10.525 1.00 72.88 88 ASP A N 1
ATOM 704 C CA . ASP A 1 88 ? -10.615 -7.637 -9.646 1.00 72.88 88 ASP A CA 1
ATOM 705 C C . ASP A 1 88 ? -10.121 -7.718 -8.191 1.00 72.88 88 ASP A C 1
ATOM 707 O O . ASP A 1 88 ? -10.031 -8.806 -7.608 1.00 72.88 88 ASP A O 1
ATOM 711 N N . PRO A 1 89 ? -9.677 -6.582 -7.618 1.00 68.88 89 PRO A N 1
ATOM 712 C CA . PRO A 1 89 ? -9.121 -6.570 -6.282 1.00 68.88 89 PRO A CA 1
ATOM 713 C C . PRO A 1 89 ? -10.203 -6.944 -5.269 1.00 68.88 89 PRO A C 1
ATOM 715 O O . PRO A 1 89 ? -11.300 -6.387 -5.255 1.00 68.88 89 PRO A O 1
ATOM 718 N N . SER A 1 90 ? -9.875 -7.855 -4.352 1.00 73.06 90 SER A N 1
ATOM 719 C CA . SER A 1 90 ? -10.715 -8.080 -3.174 1.00 73.06 90 SER A CA 1
ATOM 720 C C . SER A 1 90 ? -10.919 -6.760 -2.428 1.00 73.06 90 SER A C 1
ATOM 722 O O . SER A 1 90 ? -9.965 -5.993 -2.284 1.00 73.06 90 SER A O 1
ATOM 724 N N . VAL A 1 91 ? -12.106 -6.548 -1.846 1.00 76.31 91 VAL A N 1
ATOM 725 C CA . VAL A 1 91 ? -12.387 -5.439 -0.905 1.00 76.31 91 VAL A CA 1
ATOM 726 C C . VAL A 1 91 ? -11.315 -5.345 0.191 1.00 76.31 91 VAL A C 1
ATOM 728 O O . VAL A 1 91 ? -11.032 -4.271 0.702 1.00 76.31 91 VAL A O 1
ATOM 731 N N . LEU A 1 92 ? -10.654 -6.459 0.522 1.00 80.19 92 LEU A N 1
ATOM 732 C CA . LEU A 1 92 ? -9.560 -6.506 1.496 1.00 80.19 92 LEU A CA 1
ATOM 733 C C . LEU A 1 92 ? -8.274 -5.787 1.049 1.00 80.19 92 LEU A C 1
ATOM 735 O O . LEU A 1 92 ? -7.397 -5.567 1.877 1.00 80.19 92 LEU A O 1
ATOM 739 N N . THR A 1 93 ? -8.131 -5.448 -0.232 1.00 87.19 93 THR A N 1
ATOM 740 C CA . THR A 1 93 ? -6.991 -4.670 -0.753 1.00 87.19 93 THR A CA 1
ATOM 741 C C . THR A 1 93 ? -7.258 -3.162 -0.753 1.00 87.19 93 THR A C 1
ATOM 743 O O . THR A 1 93 ? -6.319 -2.373 -0.899 1.00 87.19 93 THR A O 1
ATOM 746 N N . GLU A 1 94 ? -8.506 -2.743 -0.519 1.00 88.69 94 GLU A N 1
ATOM 747 C CA . GLU A 1 94 ? -8.840 -1.349 -0.245 1.00 88.69 94 GLU A CA 1
ATOM 748 C C . GLU A 1 94 ? -8.352 -0.970 1.154 1.00 88.69 94 GLU A C 1
ATOM 750 O O . GLU A 1 94 ? -8.468 -1.743 2.108 1.00 88.69 94 GLU A O 1
ATOM 755 N N . TYR A 1 95 ? -7.777 0.226 1.283 1.00 91.31 95 TYR A N 1
ATOM 756 C CA . TYR A 1 95 ? -7.261 0.673 2.571 1.00 91.31 95 TYR A CA 1
ATOM 757 C C . TYR A 1 95 ? -8.399 0.783 3.603 1.00 91.31 95 TYR A C 1
ATOM 759 O O . TYR A 1 95 ? -9.425 1.392 3.282 1.00 91.31 95 TYR A O 1
ATOM 767 N N . PRO A 1 96 ? -8.231 0.263 4.837 1.00 92.38 96 PRO A N 1
ATOM 768 C CA . PRO A 1 96 ? -9.301 0.233 5.829 1.00 92.38 96 PRO A CA 1
ATOM 769 C C . PRO A 1 96 ? -9.910 1.613 6.094 1.00 92.38 96 PRO A C 1
ATOM 771 O O . PRO A 1 96 ? -9.204 2.585 6.384 1.00 92.38 96 PRO A O 1
ATOM 774 N N . GLU A 1 97 ? -11.241 1.709 6.045 1.00 91.81 97 GLU A N 1
ATOM 775 C CA . GLU A 1 97 ? -11.916 2.964 6.359 1.00 91.81 97 GLU A CA 1
ATOM 776 C C . GLU A 1 97 ? -12.021 3.179 7.877 1.00 91.81 97 GLU A C 1
ATOM 778 O O . GLU A 1 97 ? -12.445 2.270 8.601 1.00 91.81 97 GLU A O 1
ATOM 783 N N . PRO A 1 98 ? -11.807 4.409 8.388 1.00 91.19 98 PRO A N 1
ATOM 784 C CA . PRO A 1 98 ? -11.921 4.685 9.821 1.00 91.19 98 PRO A CA 1
ATOM 785 C C . PRO A 1 98 ? -13.246 4.287 10.456 1.00 91.19 98 PRO A C 1
ATOM 787 O O . PRO A 1 98 ? -13.304 3.861 11.609 1.00 91.19 98 PRO A O 1
ATOM 790 N N . ARG A 1 99 ? -14.330 4.378 9.686 1.00 91.56 99 ARG A N 1
ATOM 791 C CA . ARG A 1 99 ? -15.654 3.980 10.148 1.00 91.56 99 ARG A CA 1
ATOM 792 C C . ARG A 1 99 ? -15.791 2.465 10.309 1.00 91.56 99 ARG A C 1
ATOM 794 O O . ARG A 1 99 ? -16.519 2.038 11.201 1.00 91.56 99 ARG A O 1
ATOM 801 N N . GLN A 1 100 ? -15.157 1.671 9.448 1.00 91.75 100 GLN A N 1
ATOM 802 C CA . GLN A 1 100 ? -15.185 0.210 9.541 1.00 91.75 100 GLN A CA 1
ATOM 803 C C . GLN A 1 100 ? -14.412 -0.246 10.780 1.00 91.75 100 GLN A C 1
ATOM 805 O O . GLN A 1 100 ? -14.970 -0.968 11.603 1.00 91.75 100 GLN A O 1
ATOM 810 N N . VAL A 1 101 ? -13.201 0.285 10.979 1.00 94.06 101 VAL A N 1
ATOM 811 C CA . VAL A 1 101 ? -12.372 -0.049 12.146 1.00 94.06 101 VAL A CA 1
ATOM 812 C C . VAL A 1 101 ? -13.069 0.339 13.451 1.00 94.06 101 VAL A C 1
ATOM 814 O O . VAL A 1 101 ? -13.150 -0.470 14.370 1.00 94.06 101 VAL A O 1
ATOM 817 N N . ARG A 1 102 ? -13.672 1.535 13.524 1.00 93.94 102 ARG A N 1
ATOM 818 C CA . ARG A 1 102 ? -14.389 1.973 14.733 1.00 93.94 102 ARG A CA 1
ATOM 819 C C . ARG A 1 102 ? -15.636 1.133 15.033 1.00 93.94 102 ARG A C 1
ATOM 821 O O . ARG A 1 102 ? -15.988 0.967 16.196 1.00 93.94 102 ARG A O 1
ATOM 828 N N . LYS A 1 103 ? -16.307 0.583 14.012 1.00 94.25 103 LYS A N 1
ATOM 829 C CA . LYS A 1 103 ? -17.408 -0.374 14.219 1.00 94.25 103 LYS A CA 1
ATOM 830 C C . LYS A 1 103 ? -16.909 -1.694 14.802 1.00 94.25 103 LYS A C 1
ATOM 832 O O . LYS A 1 103 ? -17.532 -2.185 15.733 1.00 94.25 103 LYS A O 1
ATOM 837 N N . ALA A 1 104 ? -15.800 -2.226 14.292 1.00 93.31 104 ALA A N 1
ATOM 838 C CA . ALA A 1 104 ? -15.194 -3.436 14.842 1.00 93.31 104 ALA A CA 1
ATOM 839 C C . ALA A 1 104 ? -14.743 -3.218 16.296 1.00 93.31 104 ALA A C 1
ATOM 841 O O . ALA A 1 104 ? -15.082 -4.009 17.168 1.00 93.31 104 ALA A O 1
ATOM 842 N N . ALA A 1 105 ? -14.082 -2.092 16.581 1.00 94.62 105 ALA A N 1
ATOM 843 C CA . ALA A 1 105 ? -13.657 -1.736 17.933 1.00 94.62 105 ALA A CA 1
ATOM 844 C C . ALA A 1 105 ? -14.837 -1.619 18.910 1.00 94.62 105 ALA A C 1
ATOM 846 O O . ALA A 1 105 ? -14.774 -2.148 20.011 1.00 94.62 105 ALA A O 1
ATOM 847 N N . LYS A 1 106 ? -15.959 -1.030 18.479 1.00 96.44 106 LYS A N 1
ATOM 848 C CA . LYS A 1 106 ? -17.208 -1.007 19.255 1.00 96.44 106 LYS A CA 1
ATOM 849 C C . LYS A 1 106 ? -17.716 -2.405 19.615 1.00 96.44 106 LYS A C 1
ATOM 851 O O . LYS A 1 106 ? -18.182 -2.609 20.733 1.00 96.44 106 LYS A O 1
ATOM 856 N N . GLU A 1 107 ? -17.681 -3.343 18.670 1.00 94.12 107 GLU A N 1
ATOM 857 C CA . GLU A 1 107 ? -18.106 -4.728 18.913 1.00 94.12 107 GLU A CA 1
ATOM 858 C C . GLU A 1 107 ? -17.181 -5.436 19.911 1.00 94.12 107 GLU A C 1
ATOM 860 O O . GLU A 1 107 ? -17.668 -6.192 20.749 1.00 94.12 107 GLU A O 1
ATOM 865 N N . VAL A 1 108 ? -15.877 -5.148 19.859 1.00 93.38 108 VAL A N 1
ATOM 866 C CA . VAL A 1 108 ? -14.873 -5.678 20.795 1.00 93.38 108 VAL A CA 1
ATOM 867 C C . VAL A 1 108 ? -15.038 -5.085 22.199 1.00 93.38 108 VAL A C 1
ATOM 869 O O . VAL A 1 108 ? -15.055 -5.837 23.171 1.00 93.38 108 VAL A O 1
ATOM 872 N N . ASP A 1 109 ? -15.226 -3.768 22.307 1.00 92.38 109 ASP A N 1
ATOM 873 C CA . ASP A 1 109 ? -15.445 -3.062 23.579 1.00 92.38 109 ASP A CA 1
ATOM 874 C C . ASP A 1 109 ? -16.815 -3.356 24.211 1.00 92.38 109 ASP A C 1
ATOM 876 O O . ASP A 1 109 ? -17.020 -3.145 25.407 1.00 92.38 109 ASP A O 1
ATOM 880 N N . GLY A 1 110 ? -17.784 -3.821 23.418 1.00 93.31 110 GLY A N 1
ATOM 881 C CA . GLY A 1 110 ? -19.144 -4.092 23.886 1.00 93.31 110 GLY A CA 1
ATOM 882 C C . GLY A 1 110 ? -19.946 -2.833 24.238 1.00 93.31 110 GLY A C 1
ATOM 883 O O . GLY A 1 110 ? -20.883 -2.909 25.034 1.00 93.31 110 GLY A O 1
ATOM 884 N N . VAL A 1 111 ? -19.599 -1.678 23.660 1.00 92.88 111 VAL A N 1
ATOM 885 C CA . VAL A 1 111 ? -20.265 -0.386 23.913 1.00 92.88 111 VAL A CA 1
ATOM 886 C C . VAL A 1 111 ? -21.386 -0.095 22.909 1.00 92.88 111 VAL A C 1
ATOM 888 O O . VAL A 1 111 ? -21.408 -0.604 21.786 1.00 92.88 111 VAL A O 1
ATOM 891 N N . GLU A 1 112 ? -22.355 0.743 23.290 1.00 90.75 112 GLU A N 1
ATOM 892 C CA . GLU A 1 112 ? -23.521 1.053 22.448 1.00 90.75 112 GLU A CA 1
ATOM 893 C C . GLU A 1 112 ? -23.275 2.188 21.444 1.00 90.75 112 GLU A C 1
ATOM 895 O O . GLU A 1 112 ? -23.851 2.163 20.348 1.00 90.75 112 GLU A O 1
ATOM 900 N N . ALA A 1 113 ? -22.401 3.148 21.754 1.00 90.50 113 ALA A N 1
ATOM 901 C CA . ALA A 1 113 ? -22.047 4.252 20.863 1.00 90.50 113 ALA A CA 1
ATOM 902 C C . ALA A 1 113 ? -20.607 4.127 20.346 1.00 90.50 113 ALA A C 1
ATOM 904 O O . ALA A 1 113 ? -19.735 3.581 21.007 1.00 90.50 113 ALA A O 1
ATOM 905 N N . LEU A 1 114 ? -20.350 4.649 19.141 1.00 89.00 114 LEU A N 1
ATOM 906 C CA . LEU A 1 114 ? -18.995 4.666 18.564 1.00 89.00 114 LEU A CA 1
ATOM 907 C C . LEU A 1 114 ? -18.049 5.624 19.303 1.00 89.00 114 LEU A C 1
ATOM 909 O O . LEU A 1 114 ? -16.839 5.488 19.163 1.00 89.00 114 LEU A O 1
ATOM 913 N N . ASP A 1 115 ? -18.599 6.596 20.030 1.00 91.69 115 ASP A N 1
ATOM 914 C CA . ASP A 1 115 ? -17.831 7.602 20.770 1.00 91.69 115 ASP A CA 1
ATOM 915 C C . ASP A 1 115 ? -17.379 7.095 22.149 1.00 91.69 115 ASP A C 1
ATOM 917 O O . ASP A 1 115 ? -16.497 7.694 22.754 1.00 91.69 115 ASP A O 1
ATOM 921 N N . ASP A 1 116 ? -17.949 5.977 22.612 1.00 93.25 116 ASP A N 1
ATOM 922 C CA . ASP A 1 116 ? -17.582 5.316 23.870 1.00 93.25 116 ASP A CA 1
ATOM 923 C C . ASP A 1 116 ? -16.468 4.271 23.679 1.00 93.25 116 ASP A C 1
ATOM 925 O O . ASP A 1 116 ? -16.053 3.624 24.639 1.00 93.25 116 ASP A O 1
ATOM 929 N N . VAL A 1 117 ? -16.010 4.074 22.437 1.00 93.44 117 VAL A N 1
ATOM 930 C CA . VAL A 1 117 ? -14.922 3.148 22.102 1.00 93.44 117 VAL A CA 1
ATOM 931 C C . VAL A 1 117 ? -13.627 3.661 22.714 1.00 93.44 117 VAL A C 1
ATOM 933 O O . VAL A 1 117 ? -13.273 4.828 22.539 1.00 93.44 117 VAL A O 1
ATOM 936 N N . SER A 1 118 ? -12.910 2.783 23.404 1.00 94.88 118 SER A N 1
ATOM 937 C CA . SER A 1 118 ? -11.629 3.118 24.002 1.00 94.88 118 SER A CA 1
ATOM 938 C C . SER A 1 118 ? -10.566 3.345 22.922 1.00 94.88 118 SER A C 1
ATOM 940 O O . SER A 1 118 ? -10.517 2.652 21.902 1.00 94.88 118 SER A O 1
ATOM 942 N N . ASP A 1 119 ? -9.677 4.317 23.144 1.00 94.88 119 ASP A N 1
ATOM 943 C CA . ASP A 1 119 ? -8.561 4.568 22.223 1.00 94.88 119 ASP A CA 1
ATOM 944 C C . ASP A 1 119 ? -7.635 3.344 22.112 1.00 94.88 119 ASP A C 1
ATOM 946 O O . ASP A 1 119 ? -7.076 3.086 21.049 1.00 94.88 119 ASP A O 1
ATOM 950 N N . GLU A 1 120 ? -7.490 2.573 23.194 1.00 95.75 120 GLU A N 1
ATOM 951 C CA . GLU A 1 120 ? -6.708 1.333 23.227 1.00 95.75 120 GLU A CA 1
ATOM 952 C C . GLU A 1 120 ? -7.282 0.299 22.253 1.00 95.75 120 GLU A C 1
ATOM 954 O O . GLU A 1 120 ? -6.597 -0.105 21.313 1.00 95.75 120 GLU A O 1
ATOM 959 N N . THR A 1 121 ? -8.566 -0.037 22.381 1.00 95.00 121 THR A N 1
ATOM 960 C CA . THR A 1 121 ? -9.228 -1.007 21.500 1.00 95.00 121 THR A CA 1
ATOM 961 C C . THR A 1 121 ? -9.333 -0.513 20.065 1.00 95.00 121 THR A C 1
ATOM 963 O O . THR A 1 121 ? -9.215 -1.306 19.127 1.00 95.00 121 THR A O 1
ATOM 966 N N . LEU A 1 122 ? -9.510 0.795 19.856 1.00 95.56 122 LEU A N 1
ATOM 967 C CA . LEU A 1 122 ? -9.483 1.371 18.516 1.00 95.56 122 LEU A CA 1
ATOM 968 C C . LEU A 1 122 ? -8.114 1.186 17.849 1.00 95.56 122 LEU A C 1
ATOM 970 O O . LEU A 1 122 ? -8.076 0.822 16.673 1.00 95.56 122 LEU A O 1
ATOM 974 N N . ASN A 1 123 ? -7.017 1.411 18.578 1.00 96.06 123 ASN A N 1
ATOM 975 C CA . ASN A 1 123 ? -5.660 1.223 18.064 1.00 96.06 123 ASN A CA 1
ATOM 976 C C . ASN A 1 123 ? -5.362 -0.254 17.779 1.00 96.06 123 ASN A C 1
ATOM 978 O O . ASN A 1 123 ? -4.891 -0.571 16.691 1.00 96.06 123 ASN A O 1
ATOM 982 N N . GLU A 1 124 ? -5.717 -1.166 18.687 1.00 95.81 124 GLU A N 1
ATOM 983 C CA . GLU A 1 124 ? -5.548 -2.609 18.461 1.00 95.81 124 GLU A CA 1
ATOM 984 C C . GLU A 1 124 ? -6.332 -3.087 17.231 1.00 95.81 124 GLU A C 1
ATOM 986 O O . GLU A 1 124 ? -5.811 -3.808 16.377 1.00 95.81 124 GLU A O 1
ATOM 991 N N . CYS A 1 125 ? -7.584 -2.640 17.088 1.00 95.12 125 CYS A N 1
ATOM 992 C CA . CYS A 1 125 ? -8.381 -2.953 15.906 1.00 95.12 125 CYS A CA 1
ATOM 993 C C . CYS A 1 125 ? -7.768 -2.359 14.637 1.00 95.12 125 CYS A C 1
ATOM 995 O O . CYS A 1 125 ? -7.844 -2.988 13.579 1.00 95.12 125 CYS A O 1
ATOM 997 N N . TRP A 1 126 ? -7.178 -1.165 14.722 1.00 96.06 126 TRP A N 1
ATOM 998 C CA . TRP A 1 126 ? -6.485 -0.544 13.600 1.00 96.06 126 TRP A CA 1
ATOM 999 C C . TRP A 1 126 ? -5.312 -1.401 13.135 1.00 96.06 126 TRP A C 1
ATOM 1001 O O . TRP A 1 126 ? -5.231 -1.713 11.948 1.00 96.06 126 TRP A O 1
ATOM 1011 N N . ASP A 1 127 ? -4.465 -1.849 14.059 1.00 96.44 127 ASP A N 1
ATOM 1012 C CA . ASP A 1 127 ? -3.300 -2.680 13.752 1.00 96.44 127 ASP A CA 1
ATOM 1013 C C . ASP A 1 127 ? -3.702 -3.991 13.067 1.00 96.44 127 ASP A C 1
ATOM 1015 O O . ASP A 1 127 ? -3.140 -4.342 12.028 1.00 96.44 127 ASP A O 1
ATOM 1019 N N . VAL A 1 128 ? -4.754 -4.657 13.559 1.00 96.12 128 VAL A N 1
ATOM 1020 C CA . VAL A 1 128 ? -5.289 -5.879 12.933 1.00 96.12 128 VAL A CA 1
ATOM 1021 C C . VAL A 1 128 ? -5.798 -5.612 11.514 1.00 96.12 128 VAL A C 1
ATOM 1023 O O . VAL A 1 128 ? -5.511 -6.380 10.595 1.00 96.12 128 VAL A O 1
ATOM 1026 N N . HIS A 1 129 ? -6.545 -4.526 11.296 1.00 95.06 129 HIS A N 1
ATOM 1027 C CA . HIS A 1 129 ? -7.043 -4.197 9.955 1.00 95.06 129 HIS A CA 1
ATOM 1028 C C . HIS A 1 129 ? -5.902 -3.866 8.993 1.00 95.06 129 HIS A C 1
ATOM 1030 O O . HIS A 1 129 ? -5.963 -4.248 7.824 1.00 95.06 129 HIS A O 1
ATOM 1036 N N . ILE A 1 130 ? -4.859 -3.187 9.474 1.00 95.62 130 ILE A N 1
ATOM 1037 C CA . ILE A 1 130 ? -3.663 -2.901 8.687 1.00 95.62 130 ILE A CA 1
ATOM 1038 C C . ILE A 1 130 ? -2.928 -4.193 8.329 1.00 95.62 130 ILE A C 1
ATOM 1040 O O . ILE A 1 130 ? -2.573 -4.362 7.165 1.00 95.62 130 ILE A O 1
ATOM 1044 N N . GLU A 1 131 ? -2.747 -5.118 9.271 1.00 95.56 131 GLU A N 1
ATOM 1045 C CA . GLU A 1 131 ? -2.109 -6.414 9.012 1.00 95.56 131 GLU A CA 1
ATOM 1046 C C . GLU A 1 131 ? -2.875 -7.221 7.951 1.00 95.56 131 GLU A C 1
ATOM 1048 O O . GLU A 1 131 ? -2.284 -7.714 6.983 1.00 95.56 131 GLU A O 1
ATOM 1053 N N . VAL A 1 132 ? -4.204 -7.307 8.086 1.00 94.88 132 VAL A N 1
ATOM 1054 C CA . VAL A 1 132 ? -5.073 -7.998 7.120 1.00 94.88 132 VAL A CA 1
ATOM 1055 C C . VAL A 1 132 ? -4.987 -7.346 5.743 1.00 94.88 132 VAL A C 1
ATOM 1057 O O . VAL A 1 132 ? -4.837 -8.052 4.742 1.00 94.88 132 VAL A O 1
ATOM 1060 N N . TRP A 1 133 ? -5.049 -6.015 5.689 1.00 95.62 133 TRP A N 1
ATOM 1061 C CA . TRP A 1 133 ? -4.953 -5.253 4.449 1.00 95.62 133 TRP A CA 1
ATOM 1062 C C . TRP A 1 133 ? -3.605 -5.461 3.752 1.00 95.62 133 TRP A C 1
ATOM 1064 O O . TRP A 1 133 ? -3.572 -5.824 2.577 1.00 95.62 133 TRP A O 1
ATOM 1074 N N . GLU A 1 134 ? -2.482 -5.311 4.460 1.00 95.31 134 GLU A N 1
ATOM 1075 C CA . GLU A 1 134 ? -1.166 -5.532 3.857 1.00 95.31 134 GLU A CA 1
ATOM 1076 C C . GLU A 1 134 ? -1.010 -6.975 3.359 1.00 95.31 134 GLU A C 1
ATOM 1078 O O . GLU A 1 134 ? -0.445 -7.218 2.291 1.00 95.31 134 GLU A O 1
ATOM 1083 N N . GLY A 1 135 ? -1.509 -7.949 4.126 1.00 94.31 135 GLY A N 1
ATOM 1084 C CA . GLY A 1 135 ? -1.506 -9.355 3.737 1.00 94.31 135 GLY A CA 1
ATOM 1085 C C . GLY A 1 135 ? -2.329 -9.617 2.474 1.00 94.31 135 GLY A C 1
ATOM 1086 O O . GLY A 1 135 ? -1.915 -10.414 1.631 1.00 94.31 135 GLY A O 1
ATOM 1087 N N . ALA A 1 136 ? -3.470 -8.944 2.319 1.00 94.00 136 ALA A N 1
ATOM 1088 C CA . ALA A 1 136 ? -4.292 -9.021 1.116 1.00 94.00 136 ALA A CA 1
ATOM 1089 C C . ALA A 1 136 ? -3.598 -8.368 -0.086 1.00 94.00 136 ALA A C 1
ATOM 1091 O O . ALA A 1 136 ? -3.525 -8.991 -1.143 1.00 94.00 136 ALA A O 1
ATOM 1092 N N . VAL A 1 137 ? -3.023 -7.172 0.089 1.00 93.88 137 VAL A N 1
ATOM 1093 C CA . VAL A 1 137 ? -2.249 -6.481 -0.953 1.00 93.88 137 VAL A CA 1
ATOM 1094 C C . VAL A 1 137 ? -1.114 -7.370 -1.450 1.00 93.88 137 VAL A C 1
ATOM 1096 O O . VAL A 1 137 ? -1.032 -7.611 -2.648 1.00 93.88 137 VAL A O 1
ATOM 1099 N N . ARG A 1 138 ? -0.296 -7.933 -0.547 1.00 93.94 138 ARG A N 1
ATOM 1100 C CA . ARG A 1 138 ? 0.828 -8.821 -0.907 1.00 93.94 138 ARG A CA 1
ATOM 1101 C C . ARG A 1 138 ? 0.384 -10.051 -1.710 1.00 93.94 138 ARG A C 1
ATOM 1103 O O . ARG A 1 138 ? 1.123 -10.500 -2.578 1.00 93.94 138 ARG A O 1
ATOM 1110 N N . LYS A 1 139 ? -0.803 -10.599 -1.430 1.00 92.75 139 LYS A N 1
ATOM 1111 C CA . LYS A 1 139 ? -1.354 -11.766 -2.146 1.00 92.75 139 LYS A CA 1
ATOM 1112 C C . LYS A 1 139 ? -1.902 -11.431 -3.530 1.00 92.75 139 LYS A C 1
ATOM 1114 O O . LYS A 1 139 ? -1.944 -12.323 -4.365 1.00 92.75 139 LYS A O 1
ATOM 1119 N N . ALA A 1 140 ? -2.320 -10.188 -3.747 1.00 93.81 140 ALA A N 1
ATOM 1120 C CA . ALA A 1 140 ? -2.940 -9.727 -4.985 1.00 93.81 140 ALA A CA 1
ATOM 1121 C C . ALA A 1 140 ? -1.946 -9.030 -5.934 1.00 93.81 140 ALA A C 1
ATOM 1123 O O . ALA A 1 140 ? -2.364 -8.357 -6.875 1.00 93.81 140 ALA A O 1
ATOM 1124 N N . LEU A 1 141 ? -0.637 -9.133 -5.675 1.00 94.56 141 LEU A N 1
ATOM 1125 C CA . LEU A 1 141 ? 0.392 -8.524 -6.514 1.00 94.56 141 LEU A CA 1
ATOM 1126 C C . LEU A 1 141 ? 0.542 -9.270 -7.838 1.00 94.56 141 LEU A C 1
ATOM 1128 O O . LEU A 1 141 ? 0.769 -10.481 -7.863 1.00 94.56 141 LEU A O 1
ATOM 1132 N N . LYS A 1 142 ? 0.481 -8.527 -8.943 1.00 93.94 142 LYS A N 1
ATOM 1133 C CA . LYS A 1 142 ? 0.686 -9.074 -10.284 1.00 93.94 142 LYS A CA 1
ATOM 1134 C C . LYS A 1 142 ? 2.176 -9.336 -10.539 1.00 93.94 142 LYS A C 1
ATOM 1136 O O . LYS A 1 142 ? 3.001 -8.476 -10.249 1.00 93.94 142 LYS A O 1
ATOM 1141 N N . PRO A 1 143 ? 2.550 -10.461 -11.169 1.00 92.69 143 PRO A N 1
ATOM 1142 C CA . PRO A 1 143 ? 3.939 -10.706 -11.566 1.00 92.69 143 PRO A CA 1
ATOM 1143 C C . PRO A 1 143 ? 4.395 -9.803 -12.724 1.00 92.69 143 PRO A C 1
ATOM 1145 O O . PRO A 1 143 ? 5.589 -9.693 -12.992 1.00 92.69 143 PRO A O 1
ATOM 1148 N N . GLU A 1 144 ? 3.453 -9.176 -13.427 1.00 92.00 144 GLU A N 1
ATOM 1149 C CA . GLU A 1 144 ? 3.697 -8.353 -14.604 1.00 92.00 144 GLU A CA 1
ATOM 1150 C C . GLU A 1 144 ? 2.742 -7.158 -14.617 1.00 92.00 144 GLU A C 1
ATOM 1152 O O . GLU A 1 144 ? 1.619 -7.232 -14.111 1.00 92.00 144 GLU A O 1
ATOM 1157 N N . VAL A 1 145 ? 3.172 -6.054 -15.221 1.00 90.00 145 VAL A N 1
ATOM 1158 C CA . VAL A 1 145 ? 2.353 -4.849 -15.359 1.00 90.00 145 VAL A CA 1
ATOM 1159 C C . VAL A 1 145 ? 2.382 -4.344 -16.793 1.00 90.00 145 VAL A C 1
ATOM 1161 O O . VAL A 1 145 ? 3.435 -4.277 -17.430 1.00 90.00 145 VAL A O 1
ATOM 1164 N N . ASP A 1 146 ? 1.207 -3.978 -17.300 1.00 85.81 146 ASP A N 1
ATOM 1165 C CA . ASP A 1 146 ? 1.085 -3.279 -18.573 1.00 85.81 146 ASP A CA 1
ATOM 1166 C C . ASP A 1 146 ? 1.527 -1.828 -18.389 1.00 85.81 146 ASP A C 1
ATOM 1168 O O . ASP A 1 146 ? 0.904 -1.043 -17.663 1.00 85.81 146 ASP A O 1
ATOM 1172 N N . ILE A 1 147 ? 2.622 -1.475 -19.055 1.00 79.62 147 ILE A N 1
ATOM 1173 C CA . ILE A 1 147 ? 3.065 -0.100 -19.160 1.00 79.62 147 ILE A CA 1
ATOM 1174 C C . ILE A 1 147 ? 2.643 0.450 -20.523 1.00 79.62 147 ILE A C 1
ATOM 1176 O O . ILE A 1 147 ? 3.155 0.102 -21.589 1.00 79.62 147 ILE A O 1
ATOM 1180 N N . HIS A 1 148 ? 1.689 1.374 -20.497 1.00 66.19 148 HIS A N 1
ATOM 1181 C CA . HIS A 1 148 ? 1.304 2.114 -21.689 1.00 66.19 148 HIS A CA 1
ATOM 1182 C C . HIS A 1 148 ? 2.373 3.171 -22.013 1.00 66.19 148 HIS A C 1
ATOM 1184 O O . HIS A 1 148 ? 2.255 4.351 -21.667 1.00 66.19 148 HIS A O 1
ATOM 1190 N N . GLU A 1 149 ? 3.448 2.760 -22.689 1.00 59.25 149 GLU A N 1
ATOM 1191 C CA . GLU A 1 149 ? 4.440 3.678 -23.252 1.00 59.25 149 GLU A CA 1
ATOM 1192 C C . GLU A 1 149 ? 3.849 4.399 -24.473 1.00 59.25 149 GLU A C 1
ATOM 1194 O O . GLU A 1 149 ? 3.993 3.967 -25.610 1.00 59.25 149 GLU A O 1
ATOM 1199 N N . ARG A 1 150 ? 3.129 5.500 -24.214 1.00 55.91 150 ARG A N 1
ATOM 1200 C CA . ARG A 1 150 ? 2.722 6.559 -25.161 1.00 55.91 150 ARG A CA 1
ATOM 1201 C C . ARG A 1 150 ? 2.642 6.157 -26.636 1.00 55.91 150 ARG A C 1
ATOM 1203 O O . ARG A 1 150 ? 3.359 6.702 -27.477 1.00 55.91 150 ARG A O 1
ATOM 1210 N N . SER A 1 151 ? 1.667 5.351 -27.009 1.00 46.84 151 SER A N 1
ATOM 1211 C CA . SER A 1 151 ? 1.078 5.544 -28.326 1.00 46.84 151 SER A CA 1
ATOM 1212 C C . SER A 1 151 ? -0.424 5.306 -28.218 1.00 46.84 151 SER A C 1
ATOM 1214 O O . SER A 1 151 ? -0.891 4.232 -27.861 1.00 46.84 151 SER A O 1
ATOM 1216 N N . HIS A 1 152 ? -1.202 6.353 -28.483 1.00 43.12 152 HIS A N 1
ATOM 1217 C CA . HIS A 1 152 ? -2.624 6.207 -28.752 1.00 43.12 152 HIS A CA 1
ATOM 1218 C C . HIS A 1 152 ? -2.759 6.008 -30.257 1.00 43.12 152 HIS A C 1
ATOM 1220 O O . HIS A 1 152 ? -2.574 6.936 -31.041 1.00 43.12 152 HIS A O 1
ATOM 1226 N N . GLY A 1 153 ? -3.018 4.772 -30.659 1.00 50.00 153 GLY A N 1
ATOM 1227 C CA . GLY A 1 153 ? -3.241 4.391 -32.044 1.00 50.00 153 GLY A CA 1
ATOM 1228 C C . GLY A 1 153 ? -3.731 2.946 -32.102 1.00 50.00 153 GLY A C 1
ATOM 1229 O O . GLY A 1 153 ? -3.408 2.168 -31.207 1.00 50.00 153 GLY A O 1
ATOM 1230 N N . PRO A 1 154 ? -4.488 2.555 -33.138 1.00 55.00 154 PRO A N 1
ATOM 1231 C CA . PRO A 1 154 ? -5.085 1.219 -33.237 1.00 55.00 154 PRO A CA 1
ATOM 1232 C C . PRO A 1 154 ? -4.068 0.059 -33.310 1.00 55.00 154 PRO A C 1
ATOM 1234 O O . PRO A 1 154 ? -4.476 -1.094 -33.285 1.00 55.00 154 PRO A O 1
ATOM 1237 N N . ASN A 1 155 ? -2.761 0.350 -33.379 1.00 56.03 155 ASN A N 1
ATOM 1238 C CA . ASN A 1 155 ? -1.682 -0.621 -33.602 1.00 56.03 155 ASN A CA 1
ATOM 1239 C C . ASN A 1 155 ? -0.606 -0.617 -32.501 1.00 56.03 155 ASN A C 1
ATOM 1241 O O . ASN A 1 155 ? 0.512 -1.077 -32.727 1.00 56.03 155 ASN A O 1
ATOM 1245 N N . VAL A 1 156 ? -0.902 -0.051 -31.333 1.00 57.12 156 VAL A N 1
ATOM 1246 C CA . VAL A 1 156 ? 0.075 0.077 -30.248 1.00 57.12 156 VAL A CA 1
ATOM 1247 C C . VAL A 1 156 ? -0.055 -1.136 -29.356 1.00 57.12 156 VAL A C 1
ATOM 1249 O O . VAL A 1 156 ? -1.080 -1.322 -28.704 1.00 57.12 156 VAL A O 1
ATOM 1252 N N . LYS A 1 157 ? 0.975 -1.979 -29.363 1.00 58.91 157 LYS A N 1
ATOM 1253 C CA . LYS A 1 157 ? 1.020 -3.130 -28.472 1.00 58.91 157 LYS A CA 1
ATOM 1254 C C . LYS A 1 157 ? 1.351 -2.647 -27.055 1.00 58.91 157 LYS A C 1
ATOM 1256 O O . LYS A 1 157 ? 2.315 -1.892 -26.911 1.00 58.91 157 LYS A O 1
ATOM 1261 N N . PRO A 1 158 ? 0.580 -3.052 -26.034 1.00 67.00 158 PRO A N 1
ATOM 1262 C CA . PRO A 1 158 ? 0.958 -2.811 -24.650 1.00 67.00 158 PRO A CA 1
ATOM 1263 C C . PRO A 1 158 ? 2.323 -3.440 -24.376 1.00 67.00 158 PRO A C 1
ATOM 1265 O O . PRO A 1 158 ? 2.617 -4.539 -24.859 1.00 67.00 158 PRO A O 1
ATOM 1268 N N . ARG A 1 159 ? 3.170 -2.732 -23.628 1.00 81.56 159 ARG A N 1
ATOM 1269 C CA . ARG A 1 159 ? 4.459 -3.265 -23.194 1.00 81.56 159 ARG A CA 1
ATOM 1270 C C . ARG A 1 159 ? 4.257 -3.850 -21.807 1.00 81.56 159 ARG A C 1
ATOM 1272 O O . ARG A 1 159 ? 4.153 -3.120 -20.829 1.00 81.56 159 ARG A O 1
ATOM 1279 N N . ILE A 1 160 ? 4.178 -5.169 -21.745 1.00 87.00 160 ILE A N 1
ATOM 1280 C CA . ILE A 1 160 ? 4.071 -5.905 -20.489 1.00 87.00 160 ILE A CA 1
ATOM 1281 C C . ILE A 1 160 ? 5.485 -6.086 -19.944 1.00 87.00 160 ILE A C 1
ATOM 1283 O O . ILE A 1 160 ? 6.363 -6.566 -20.662 1.00 87.00 160 ILE A O 1
ATOM 1287 N N . LEU A 1 161 ? 5.719 -5.649 -18.707 1.00 89.31 161 LEU A N 1
ATOM 1288 C CA . LEU A 1 161 ? 7.008 -5.794 -18.039 1.00 89.31 161 LEU A CA 1
ATOM 1289 C C . LEU A 1 161 ? 6.888 -6.666 -16.788 1.00 89.31 161 LEU A C 1
ATOM 1291 O O . LEU A 1 161 ? 5.947 -6.465 -16.014 1.00 89.31 161 LEU A O 1
ATOM 1295 N N . PRO A 1 162 ? 7.856 -7.567 -16.539 1.00 93.31 162 PRO A N 1
ATOM 1296 C CA . PRO A 1 162 ? 7.927 -8.304 -15.290 1.00 93.31 162 PRO A CA 1
ATOM 1297 C C . PRO A 1 162 ? 8.215 -7.369 -14.114 1.00 93.31 162 PRO A C 1
ATOM 1299 O O . PRO A 1 162 ? 8.981 -6.401 -14.218 1.00 93.31 162 PRO A O 1
ATOM 1302 N N . VAL A 1 163 ? 7.607 -7.699 -12.980 1.00 93.94 163 VAL A N 1
ATOM 1303 C CA . VAL A 1 163 ? 7.768 -7.002 -11.709 1.00 93.94 163 VAL A CA 1
ATOM 1304 C C . VAL A 1 163 ? 8.382 -7.960 -10.701 1.00 93.94 163 VAL A C 1
ATOM 1306 O O . VAL A 1 163 ? 7.894 -9.064 -10.477 1.00 93.94 163 VAL A O 1
ATOM 1309 N N . GLU A 1 164 ? 9.458 -7.519 -10.065 1.00 95.62 164 GLU A N 1
ATOM 1310 C CA . GLU A 1 164 ? 10.066 -8.216 -8.944 1.00 95.62 164 GLU A CA 1
ATOM 1311 C C . GLU A 1 164 ? 9.801 -7.452 -7.654 1.00 95.62 164 GLU A C 1
ATOM 1313 O O . GLU A 1 164 ? 10.136 -6.271 -7.537 1.00 95.62 164 GLU A O 1
ATOM 1318 N N . TYR A 1 165 ? 9.245 -8.145 -6.665 1.00 95.88 165 TYR A N 1
ATOM 1319 C CA . TYR A 1 165 ? 8.976 -7.578 -5.352 1.00 95.88 165 TYR A CA 1
ATOM 1320 C C . TYR A 1 165 ? 10.077 -7.940 -4.368 1.00 95.88 165 TYR A C 1
ATOM 1322 O O . TYR A 1 165 ? 10.370 -9.118 -4.159 1.00 95.88 165 TYR A O 1
ATOM 1330 N N . THR A 1 166 ? 10.662 -6.928 -3.734 1.00 94.62 166 THR A N 1
ATOM 1331 C CA . THR A 1 166 ? 11.685 -7.119 -2.706 1.00 94.62 166 THR A CA 1
ATOM 1332 C C . THR A 1 166 ? 11.156 -6.729 -1.333 1.00 94.62 166 THR A C 1
ATOM 1334 O O . THR A 1 166 ? 10.399 -5.768 -1.172 1.00 94.62 166 THR A O 1
ATOM 1337 N N . SER A 1 167 ? 11.588 -7.488 -0.335 1.00 82.56 167 SER A N 1
ATOM 1338 C CA . SER A 1 167 ? 11.481 -7.139 1.079 1.00 82.56 167 SER A CA 1
ATOM 1339 C C . SER A 1 167 ? 12.918 -6.854 1.490 1.00 82.56 167 SER A C 1
ATOM 1341 O O . SER A 1 167 ? 13.700 -7.797 1.589 1.00 82.56 167 SER A O 1
ATOM 1343 N N . GLU A 1 168 ? 13.322 -5.586 1.549 1.00 57.66 168 GLU A N 1
ATOM 1344 C CA . GLU A 1 168 ? 14.595 -5.258 2.211 1.00 57.66 168 GLU A CA 1
ATOM 1345 C C . GLU A 1 168 ? 14.523 -5.596 3.702 1.00 57.66 168 GLU A C 1
ATOM 1347 O O . GLU A 1 168 ? 13.433 -5.403 4.291 1.00 57.66 168 GLU A O 1
#

Radius of gyration: 22.12 Å; chains: 1; bounding box: 42×58×75 Å

Foldseek 3Di:
DDDDDPPPPPPPDDPQQQEEEEELVLLLVQLVVCLVCVVPQKHWWWWWAPDRGHYTYTDIDIDGPPDDDDDLVGGIDIDRSCQQFAPPQDPLLHQDDLVVLLVVQCVVVVDDDSVPRDPVSSVVSNVVSSVSNSVSRVVRGDQWGFDPSDDDDPPDDTDIHGYHYDHD

pLDDT: mean 80.87, std 18.23, range [35.03, 96.44]